Protein AF-A0A8T5H1N8-F1 (afdb_monomer)

Foldseek 3Di:
DCPVLDDPPQLSNFVSFKDKDKDWDWDDDPNDIFIFIFIFITGFAPDFDAADDDDRQRTTATAAAAPVLDGDHRPDHHPQHPVRGGNRPDDPVSVVSRDRHVRRVVRRVVPDDDD

Secondary structure (DSSP, 8-state):
--GGG--SSHHHHHHHTEEEEEEEEEEEETTEEEEEEEEEEEEE-SSPPPSS-STTTTTEEEPPB-SSSPBPPTT---SB--TT--GGGS-HHHHHHH-HHHHHHHHHHTTSPP-

Radius of gyration: 16.06 Å; Cα contacts (8 Å, |Δi|>4): 225; chains: 1; bounding box: 36×26×54 Å

Mean predicted aligned error: 3.82 Å

pLDDT: mean 93.64, std 5.49, range [58.72, 98.25]

Structure (mmCIF, N/CA/C/O backbone):
data_AF-A0A8T5H1N8-F1
#
_entry.id   AF-A0A8T5H1N8-F1
#
loop_
_atom_site.group_PDB
_atom_site.id
_atom_site.type_symbol
_atom_site.label_atom_id
_atom_site.label_alt_id
_atom_site.label_comp_id
_atom_site.label_asym_id
_atom_site.label_entity_id
_atom_site.label_seq_id
_atom_site.pdbx_PDB_ins_code
_atom_site.Cartn_x
_atom_site.Cartn_y
_atom_site.Cartn_z
_atom_site.occupancy
_atom_site.B_iso_or_equiv
_atom_site.auth_seq_id
_atom_site.auth_comp_id
_atom_site.auth_asym_id
_atom_site.auth_atom_id
_atom_site.pdbx_PDB_model_num
ATOM 1 N N . LEU A 1 1 ? -5.344 -5.468 -27.142 1.00 71.25 1 LEU A N 1
ATOM 2 C CA . LEU A 1 1 ? -6.136 -5.012 -25.972 1.00 71.25 1 LEU A CA 1
ATOM 3 C C . LEU A 1 1 ? -5.326 -4.109 -25.035 1.00 71.25 1 LEU A C 1
ATOM 5 O O . LEU A 1 1 ? -5.785 -3.006 -24.799 1.00 71.25 1 LEU A O 1
ATOM 9 N N . LEU A 1 2 ? -4.125 -4.485 -24.565 1.00 82.69 2 LEU A N 1
ATOM 10 C CA . LEU A 1 2 ? -3.358 -3.683 -23.580 1.00 82.69 2 LEU A CA 1
ATOM 11 C C . LEU A 1 2 ? -2.345 -2.672 -24.158 1.00 82.69 2 LEU A C 1
ATOM 13 O O . LEU A 1 2 ? -1.649 -2.014 -23.393 1.00 82.69 2 LEU A O 1
ATOM 17 N N . SER A 1 3 ? -2.260 -2.509 -25.480 1.00 84.31 3 SER A N 1
ATOM 18 C CA . SER A 1 3 ? -1.263 -1.639 -26.135 1.00 84.31 3 SER A CA 1
ATOM 19 C C . SER A 1 3 ? -1.369 -0.153 -25.768 1.00 84.31 3 SER A C 1
ATOM 21 O O . SER A 1 3 ? -0.407 0.585 -25.922 1.00 84.31 3 SER A O 1
ATOM 23 N N . HIS A 1 4 ? -2.521 0.303 -25.272 1.00 85.50 4 HIS A N 1
ATOM 24 C CA . HIS A 1 4 ? -2.709 1.680 -24.804 1.00 85.50 4 HIS A CA 1
ATOM 25 C C . HIS A 1 4 ? -2.212 1.905 -23.363 1.00 85.50 4 HIS A C 1
ATOM 27 O O . HIS A 1 4 ? -2.162 3.045 -22.912 1.00 85.50 4 HIS A O 1
ATOM 33 N N . LEU A 1 5 ? -1.839 0.836 -22.646 1.00 86.12 5 LEU A N 1
ATOM 34 C CA . LEU A 1 5 ? -1.310 0.873 -21.276 1.00 86.12 5 LEU A CA 1
ATOM 35 C C . LEU A 1 5 ? 0.206 0.634 -21.227 1.00 86.12 5 LEU A C 1
ATOM 37 O O . LEU A 1 5 ? 0.738 0.267 -20.181 1.00 86.12 5 LEU A O 1
ATOM 41 N N . THR A 1 6 ? 0.900 0.771 -22.356 1.00 87.38 6 THR A N 1
ATOM 42 C CA . THR A 1 6 ? 2.352 0.589 -22.463 1.00 87.38 6 THR A CA 1
ATOM 43 C C . THR A 1 6 ? 3.019 1.909 -22.825 1.00 87.38 6 THR A C 1
ATOM 45 O O . THR A 1 6 ? 2.488 2.671 -23.630 1.00 87.38 6 THR A O 1
ATOM 48 N N . SER A 1 7 ? 4.180 2.175 -22.238 1.00 90.50 7 SER A N 1
ATOM 49 C CA . SER A 1 7 ? 4.988 3.371 -22.473 1.00 90.50 7 SER A CA 1
ATOM 50 C C . SER A 1 7 ? 6.437 3.060 -22.105 1.00 90.50 7 SER A C 1
ATOM 52 O O . SER A 1 7 ? 6.659 2.331 -21.142 1.00 90.50 7 SER A O 1
ATOM 54 N N . GLU A 1 8 ? 7.401 3.606 -22.848 1.00 89.12 8 GLU A N 1
ATOM 55 C CA . GLU A 1 8 ? 8.827 3.550 -22.478 1.00 89.12 8 GLU A CA 1
ATOM 56 C C . GLU A 1 8 ? 9.175 4.575 -21.387 1.00 89.12 8 GLU A C 1
ATOM 58 O O . GLU A 1 8 ? 10.073 4.351 -20.582 1.00 89.12 8 GLU A O 1
ATOM 63 N N . ASP A 1 9 ? 8.423 5.678 -21.315 1.00 92.19 9 ASP A N 1
ATOM 64 C CA . ASP A 1 9 ? 8.469 6.611 -20.188 1.00 92.19 9 ASP A CA 1
ATOM 65 C C . ASP A 1 9 ? 7.850 5.937 -18.955 1.00 92.19 9 ASP A C 1
ATOM 67 O O . ASP A 1 9 ? 6.659 5.594 -18.962 1.00 92.19 9 ASP A O 1
ATOM 71 N N . SER A 1 10 ? 8.667 5.747 -17.915 1.00 88.50 10 SER A N 1
ATOM 72 C CA . SER A 1 10 ? 8.308 5.054 -16.675 1.00 88.50 10 SER A CA 1
ATOM 73 C C . SER A 1 10 ? 7.262 5.801 -15.847 1.00 88.50 10 SER A C 1
ATOM 75 O O . SER A 1 10 ? 6.404 5.164 -15.236 1.00 88.50 10 SER A O 1
ATOM 77 N N . VAL A 1 11 ? 7.269 7.136 -15.861 1.00 92.69 11 VAL A N 1
ATOM 78 C CA . VAL A 1 11 ? 6.296 7.969 -15.139 1.00 92.69 11 VAL A CA 1
ATOM 79 C C . VAL A 1 11 ? 4.938 7.889 -15.828 1.00 92.69 11 VAL A C 1
ATOM 81 O O . VAL A 1 11 ? 3.902 7.673 -15.188 1.00 92.69 11 VAL A O 1
ATOM 84 N N . ARG A 1 12 ? 4.932 7.976 -17.161 1.00 94.25 12 ARG A N 1
ATOM 85 C CA . ARG A 1 12 ? 3.720 7.773 -17.960 1.00 94.25 12 ARG A CA 1
ATOM 86 C C . ARG A 1 12 ? 3.190 6.347 -17.822 1.00 94.25 12 ARG A C 1
ATOM 88 O O . ARG A 1 12 ? 1.978 6.169 -17.711 1.00 94.25 12 ARG A O 1
ATOM 95 N N . LEU A 1 13 ? 4.065 5.340 -17.803 1.00 93.62 13 LEU A N 1
ATOM 96 C CA . LEU A 1 13 ? 3.687 3.943 -17.584 1.00 93.62 13 LEU A CA 1
ATOM 97 C C . LEU A 1 13 ? 3.001 3.765 -16.225 1.00 93.62 13 LEU A C 1
ATOM 99 O O . LEU A 1 13 ? 1.912 3.192 -16.166 1.00 93.62 13 LEU A O 1
ATOM 103 N N . ALA A 1 14 ? 3.611 4.293 -15.161 1.00 93.94 14 ALA A N 1
ATOM 104 C CA . ALA A 1 14 ? 3.066 4.251 -13.810 1.00 93.94 14 ALA A CA 1
ATOM 105 C C . ALA A 1 14 ? 1.692 4.936 -13.728 1.00 93.94 14 ALA A C 1
ATOM 107 O O . ALA A 1 14 ? 0.770 4.414 -13.110 1.00 93.94 14 ALA A O 1
ATOM 108 N N . THR A 1 15 ? 1.513 6.047 -14.446 1.00 95.00 15 THR A N 1
ATOM 109 C CA . THR A 1 15 ? 0.231 6.762 -14.519 1.00 95.00 15 THR A CA 1
ATOM 110 C C . THR A 1 15 ? -0.840 5.958 -15.270 1.00 95.00 15 THR A C 1
ATOM 112 O O . THR A 1 15 ? -1.951 5.777 -14.766 1.00 95.00 15 THR A O 1
ATOM 115 N N . LEU A 1 16 ? -0.518 5.429 -16.459 1.00 96.00 16 LEU A N 1
ATOM 116 C CA . LEU A 1 16 ? -1.438 4.629 -17.285 1.00 96.00 16 LEU A CA 1
ATOM 117 C C . LEU A 1 16 ? -1.881 3.339 -16.589 1.00 96.00 16 LEU A C 1
ATOM 119 O O . LEU A 1 16 ? -2.998 2.876 -16.796 1.00 96.00 16 LEU A O 1
ATOM 123 N N . ARG A 1 17 ? -0.996 2.750 -15.785 1.00 96.44 17 ARG A N 1
ATOM 124 C CA . ARG A 1 17 ? -1.228 1.498 -15.056 1.00 96.44 17 ARG A CA 1
ATOM 125 C C . ARG A 1 17 ? -1.455 1.737 -13.567 1.00 96.44 17 ARG A C 1
ATOM 127 O O . 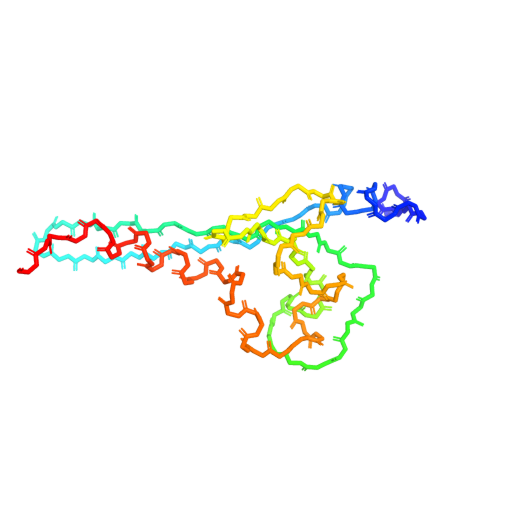ARG A 1 17 ? -1.230 0.821 -12.774 1.00 96.44 17 ARG A O 1
ATOM 134 N N . SER A 1 18 ? -1.865 2.952 -13.204 1.00 97.38 18 SER A N 1
ATOM 135 C CA . SER A 1 18 ? -2.117 3.332 -11.820 1.00 97.38 18 SER A CA 1
ATOM 136 C C . SER A 1 18 ? -3.155 2.412 -11.183 1.00 97.38 18 SER A C 1
ATOM 138 O O . SER A 1 18 ? -4.143 2.003 -11.796 1.00 97.38 18 SER A O 1
ATOM 140 N N . ALA A 1 19 ? -2.878 2.038 -9.943 1.00 97.44 19 ALA A N 1
ATOM 141 C CA . ALA A 1 19 ? -3.692 1.142 -9.146 1.00 97.44 19 ALA A CA 1
ATOM 142 C C . ALA A 1 19 ? -3.458 1.439 -7.666 1.00 97.44 19 ALA A C 1
ATOM 144 O O . ALA A 1 19 ? -2.528 2.148 -7.286 1.00 97.44 19 ALA A O 1
ATOM 145 N N . GLU A 1 20 ? -4.275 0.863 -6.800 1.00 97.62 20 GLU A N 1
ATOM 146 C CA . GLU A 1 20 ? -4.044 0.952 -5.367 1.00 97.62 20 GLU A CA 1
ATOM 147 C C . GLU A 1 20 ? -4.523 -0.310 -4.665 1.00 97.62 20 GLU A C 1
ATOM 149 O O . GLU A 1 20 ? -5.523 -0.924 -5.046 1.00 97.62 20 GLU A O 1
ATOM 154 N N . PHE A 1 21 ? -3.823 -0.670 -3.596 1.00 97.56 21 PHE A N 1
ATOM 155 C CA . PHE A 1 21 ? -4.391 -1.557 -2.598 1.00 97.56 21 PHE A CA 1
ATOM 156 C C . PHE A 1 21 ? -5.169 -0.746 -1.569 1.00 97.56 21 PHE A C 1
ATOM 158 O O . PHE A 1 21 ? -4.663 0.245 -1.042 1.00 97.56 21 PHE A O 1
ATOM 165 N N . ARG A 1 22 ? -6.362 -1.224 -1.212 1.00 97.88 22 ARG A N 1
ATOM 166 C CA . ARG A 1 22 ? -7.163 -0.685 -0.111 1.00 97.88 22 ARG A CA 1
ATOM 167 C C . ARG A 1 22 ? -7.447 -1.763 0.927 1.00 97.88 22 ARG A C 1
ATOM 169 O O . ARG A 1 22 ? -7.693 -2.915 0.578 1.00 97.88 22 ARG A O 1
ATOM 176 N N . ALA A 1 23 ? -7.425 -1.382 2.197 1.00 97.69 23 ALA A N 1
ATOM 177 C CA . ALA A 1 23 ? -7.913 -2.188 3.307 1.00 97.69 23 ALA A CA 1
ATOM 178 C C . ALA A 1 23 ? -8.874 -1.373 4.162 1.00 97.69 23 ALA A C 1
ATOM 180 O O . ALA A 1 23 ? -8.696 -0.170 4.348 1.0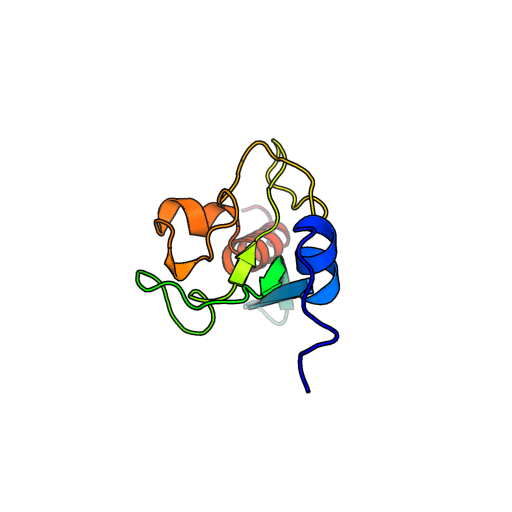0 97.69 23 ALA A O 1
ATOM 181 N N . VAL A 1 24 ? -9.854 -2.078 4.716 1.00 98.25 24 VAL A N 1
ATOM 182 C CA . VAL A 1 24 ? -10.771 -1.563 5.725 1.00 98.25 24 VAL A CA 1
ATOM 183 C C . VAL A 1 24 ? -10.659 -2.474 6.941 1.00 98.25 24 VAL A C 1
ATOM 185 O O . VAL A 1 24 ? -10.776 -3.694 6.813 1.00 98.25 24 VAL A O 1
ATOM 188 N N . ALA A 1 25 ? -10.395 -1.892 8.104 1.00 98.06 25 ALA A N 1
ATOM 189 C CA . ALA A 1 25 ? -10.456 -2.559 9.395 1.00 98.06 25 ALA A CA 1
ATOM 190 C C . ALA A 1 25 ? -11.748 -2.132 10.094 1.00 98.06 25 ALA A C 1
ATOM 192 O O . ALA A 1 25 ? -12.101 -0.955 10.066 1.00 98.06 25 ALA A O 1
ATOM 193 N N . VAL A 1 26 ? -12.456 -3.075 10.711 1.00 97.81 26 VAL A N 1
ATOM 194 C CA . VAL A 1 26 ? -13.705 -2.795 11.426 1.00 97.81 26 VAL A CA 1
ATOM 195 C C . VAL A 1 26 ? -13.630 -3.424 12.807 1.00 97.81 26 VAL A C 1
ATOM 197 O O . VAL A 1 26 ? -13.342 -4.614 12.926 1.00 97.81 26 VAL A O 1
ATOM 200 N N . LEU A 1 27 ? -13.907 -2.627 13.835 1.00 97.50 27 LEU A N 1
ATOM 201 C CA . LEU A 1 27 ? -14.060 -3.074 15.215 1.00 97.50 27 LEU A CA 1
ATOM 202 C C . LEU A 1 27 ? -15.454 -2.686 15.691 1.00 97.50 27 LEU A C 1
ATOM 204 O O . LEU A 1 27 ? -15.885 -1.552 15.504 1.00 97.50 27 LEU A O 1
ATOM 208 N N . TRP A 1 28 ? -16.143 -3.625 16.322 1.00 96.94 28 TRP A N 1
ATOM 209 C CA . TRP A 1 28 ? -17.360 -3.344 17.065 1.00 96.94 28 TRP A CA 1
ATOM 210 C C . TRP A 1 28 ? -17.068 -3.512 18.554 1.00 96.94 28 TRP A C 1
ATOM 212 O O . TRP A 1 28 ? -16.509 -4.535 18.947 1.00 96.94 28 TRP A O 1
ATOM 222 N N . ASP A 1 29 ? -17.430 -2.510 19.347 1.00 94.25 29 ASP A N 1
ATOM 223 C CA . ASP A 1 29 ? -17.264 -2.494 20.797 1.00 94.25 29 ASP A CA 1
ATOM 224 C C . ASP A 1 29 ? -18.432 -1.733 21.438 1.00 94.25 29 ASP A C 1
ATOM 226 O O . ASP A 1 29 ? -18.735 -0.610 21.039 1.00 94.25 29 ASP A O 1
ATOM 230 N N . ASP A 1 30 ? -19.128 -2.388 22.368 1.00 94.38 30 ASP A N 1
ATOM 231 C CA . ASP A 1 30 ? -20.299 -1.882 23.106 1.00 94.38 30 ASP A CA 1
ATOM 232 C C . ASP A 1 30 ? -21.305 -1.061 22.267 1.00 94.38 30 ASP A C 1
ATOM 234 O O . ASP A 1 30 ? -21.645 0.085 22.556 1.00 94.38 30 ASP A O 1
ATOM 238 N N . GLY A 1 31 ? -21.762 -1.629 21.147 1.00 94.50 31 GLY A N 1
ATOM 239 C CA . GLY A 1 31 ? -22.744 -0.971 20.276 1.00 94.50 31 GLY A CA 1
ATOM 240 C C . GLY A 1 31 ? -22.176 0.128 19.370 1.00 94.50 31 GLY A C 1
ATOM 241 O O . GLY A 1 31 ? -22.914 0.662 18.541 1.00 94.50 31 GLY A O 1
ATOM 242 N N . LYS A 1 32 ? -20.878 0.433 19.458 1.00 95.12 32 LYS A N 1
ATOM 243 C CA . LYS A 1 32 ? -20.175 1.371 18.580 1.00 95.12 32 LYS A CA 1
ATOM 244 C C . LYS A 1 32 ? -19.323 0.625 17.554 1.00 95.12 32 LYS A C 1
ATOM 246 O O . LYS A 1 32 ? -18.634 -0.339 17.872 1.00 95.12 32 LYS A O 1
ATOM 251 N N . THR A 1 33 ? -19.337 1.100 16.309 1.00 97.06 33 THR A N 1
ATOM 252 C CA . THR A 1 33 ? -18.469 0.595 15.237 1.00 97.06 33 THR A CA 1
ATOM 253 C C . THR A 1 33 ? -17.389 1.615 14.906 1.00 97.06 33 THR A C 1
ATOM 255 O O . THR A 1 33 ? -17.687 2.771 14.615 1.00 97.06 33 THR A O 1
ATOM 258 N N . PHE A 1 34 ? -16.141 1.164 14.912 1.00 97.44 34 PHE A N 1
ATOM 259 C CA . PHE A 1 34 ? -14.964 1.903 14.478 1.00 97.44 34 PHE A CA 1
ATOM 260 C C . PHE A 1 34 ? -14.516 1.348 13.132 1.00 97.44 34 PHE A C 1
ATOM 262 O O . PHE A 1 34 ? -14.428 0.129 12.957 1.00 97.44 34 PHE A O 1
ATOM 269 N N . VAL A 1 35 ? -14.249 2.234 12.176 1.00 98.00 35 VAL A N 1
ATOM 270 C CA . VAL A 1 35 ? -13.870 1.855 10.813 1.00 98.00 35 VAL A CA 1
ATOM 271 C C . VAL A 1 35 ? -12.583 2.573 10.464 1.00 98.00 35 VAL A C 1
ATOM 273 O O . VAL A 1 35 ? -12.570 3.795 10.348 1.00 98.00 35 VAL A O 1
ATOM 276 N N . GLY A 1 36 ? -11.509 1.811 10.294 1.00 98.25 36 GLY A N 1
ATOM 277 C CA . GLY A 1 36 ? -10.233 2.324 9.825 1.00 98.25 36 GLY A CA 1
ATOM 278 C C . GLY A 1 36 ? -10.026 2.028 8.349 1.00 98.25 36 GLY A C 1
ATOM 279 O O . GLY A 1 36 ? -10.315 0.924 7.885 1.00 98.25 36 GLY A O 1
ATOM 280 N N . ASN A 1 37 ? -9.505 2.995 7.606 1.00 98.12 37 ASN A N 1
ATOM 281 C CA . ASN A 1 37 ? -9.241 2.878 6.179 1.00 98.12 37 ASN A CA 1
ATOM 282 C C . ASN A 1 37 ? -7.750 3.025 5.901 1.00 98.12 37 ASN A C 1
ATOM 284 O O . ASN A 1 37 ? -7.049 3.823 6.515 1.00 98.12 37 ASN A O 1
ATOM 288 N N . GLY A 1 38 ? -7.249 2.260 4.941 1.00 97.62 38 GLY A N 1
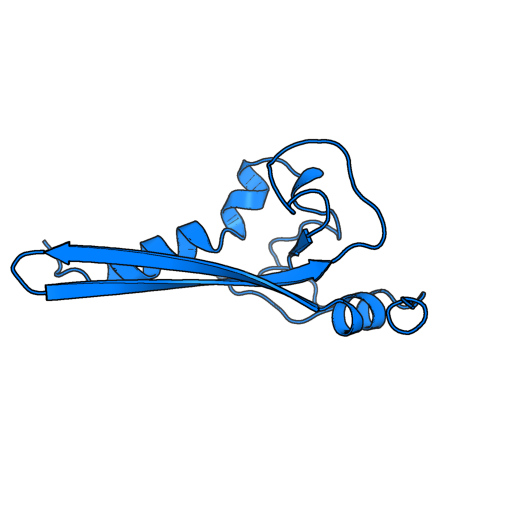ATOM 289 C CA . GLY A 1 38 ? -5.870 2.381 4.503 1.00 97.62 38 GLY A CA 1
ATOM 290 C C . GLY A 1 38 ? -5.748 2.163 3.011 1.00 97.62 38 GLY A C 1
ATOM 291 O O . GLY A 1 38 ? -6.301 1.208 2.468 1.00 97.62 38 GLY A O 1
ATOM 292 N N . SER A 1 39 ? -4.995 3.039 2.359 1.00 97.44 39 SER A N 1
ATOM 293 C CA . SER A 1 39 ? -4.661 2.959 0.942 1.00 97.44 39 SER A CA 1
ATOM 294 C C . SER A 1 39 ? -3.151 2.834 0.755 1.00 97.44 39 SER A C 1
ATOM 296 O O . SER A 1 39 ? -2.351 3.249 1.593 1.00 97.44 39 SER A O 1
ATOM 298 N N . CYS A 1 40 ? -2.760 2.206 -0.343 1.00 97.69 40 CYS A N 1
ATOM 299 C CA . CYS A 1 40 ? -1.392 2.147 -0.826 1.00 97.69 40 CYS A CA 1
ATOM 300 C C . CYS A 1 40 ? -1.461 2.343 -2.342 1.00 97.69 40 CYS A C 1
ATOM 302 O O . CYS A 1 40 ? -1.770 1.379 -3.052 1.00 97.69 40 CYS A O 1
ATOM 304 N N . PRO A 1 41 ? -1.279 3.581 -2.829 1.00 98.00 41 PRO A N 1
ATOM 305 C CA . PRO A 1 41 ? -1.263 3.871 -4.252 1.00 98.00 41 PRO A CA 1
ATOM 306 C C . PRO A 1 41 ? 0.037 3.377 -4.892 1.00 98.00 41 PRO A C 1
ATOM 308 O O . PRO A 1 41 ? 1.084 3.261 -4.250 1.00 98.00 41 PRO A O 1
ATOM 311 N N . GLY A 1 42 ? -0.054 3.054 -6.173 1.00 97.75 42 GLY A N 1
ATOM 312 C CA . GLY A 1 42 ? 1.037 2.512 -6.957 1.00 97.75 42 GLY A CA 1
ATOM 313 C C . GLY A 1 42 ? 0.596 2.246 -8.386 1.00 97.75 42 GLY A C 1
ATOM 314 O O . GLY A 1 42 ? -0.308 2.896 -8.916 1.00 97.75 42 GLY A O 1
ATOM 315 N N . TYR A 1 43 ? 1.220 1.261 -9.014 1.00 97.75 43 TYR A N 1
ATOM 316 C CA . TYR A 1 43 ? 0.895 0.854 -10.372 1.00 97.75 43 TYR A CA 1
ATOM 317 C C . TYR A 1 43 ? 1.176 -0.629 -10.599 1.00 97.75 43 TYR A C 1
ATOM 319 O O . TYR A 1 43 ? 1.900 -1.283 -9.846 1.00 97.75 43 TYR A O 1
ATOM 327 N N . ILE A 1 44 ? 0.577 -1.178 -11.651 1.00 97.12 44 ILE A N 1
ATOM 328 C CA . ILE A 1 44 ? 0.786 -2.569 -12.054 1.00 97.12 44 ILE A CA 1
ATOM 329 C C . ILE A 1 44 ? 1.999 -2.639 -12.983 1.00 97.12 44 ILE A C 1
ATOM 331 O O . ILE A 1 44 ? 2.029 -1.970 -14.016 1.00 97.12 44 ILE A O 1
ATOM 335 N N . SER A 1 45 ? 2.980 -3.480 -12.671 1.00 95.31 45 SER A N 1
ATOM 336 C CA . SER A 1 45 ? 4.142 -3.731 -13.523 1.00 95.31 45 SER A CA 1
ATOM 337 C C . SER A 1 45 ? 3.742 -4.374 -14.861 1.00 95.31 45 SER A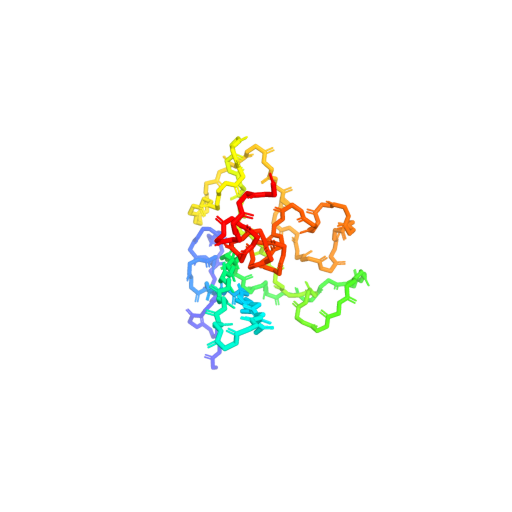 C 1
ATOM 339 O O . SER A 1 45 ? 2.615 -4.845 -15.060 1.00 95.31 45 SER A O 1
ATOM 341 N N . GLN A 1 46 ? 4.665 -4.373 -15.824 1.00 93.50 46 GLN A N 1
ATOM 342 C CA . GLN A 1 46 ? 4.480 -5.066 -17.107 1.00 93.50 46 GLN A CA 1
ATOM 343 C C . GLN A 1 46 ? 4.883 -6.545 -17.050 1.00 93.50 46 GLN A C 1
ATOM 345 O O . GLN A 1 46 ? 4.496 -7.317 -17.925 1.00 93.50 46 GLN A O 1
ATOM 350 N N . SER A 1 47 ? 5.630 -6.942 -16.021 1.00 92.06 47 SER A N 1
ATOM 351 C CA . SER A 1 47 ? 6.130 -8.298 -15.821 1.00 92.06 47 SER A CA 1
ATOM 352 C C . SER A 1 47 ? 5.990 -8.720 -14.364 1.00 92.06 47 SER A C 1
ATOM 354 O O . SER A 1 47 ? 6.164 -7.914 -13.449 1.00 92.06 47 SER A O 1
ATOM 356 N N . VAL A 1 48 ? 5.704 -10.002 -14.163 1.00 94.62 48 VAL A N 1
ATOM 357 C CA . VAL A 1 48 ? 5.676 -10.640 -12.845 1.00 94.62 48 VAL A CA 1
ATOM 358 C C . VAL A 1 48 ? 7.110 -10.791 -12.337 1.00 94.62 48 VAL A C 1
ATOM 360 O O . VAL A 1 48 ? 7.984 -11.195 -13.103 1.00 94.62 48 VAL A O 1
ATOM 363 N N . VAL A 1 49 ? 7.346 -10.498 -11.060 1.00 95.06 49 VAL A N 1
ATOM 364 C CA . VAL A 1 49 ? 8.578 -10.904 -10.366 1.00 95.06 49 VAL A CA 1
ATOM 365 C C . VAL A 1 49 ? 8.317 -12.147 -9.525 1.00 95.06 49 VAL A C 1
ATOM 367 O O . VAL A 1 49 ? 7.296 -12.237 -8.847 1.00 95.06 49 VAL A O 1
ATOM 370 N N . GLU A 1 50 ? 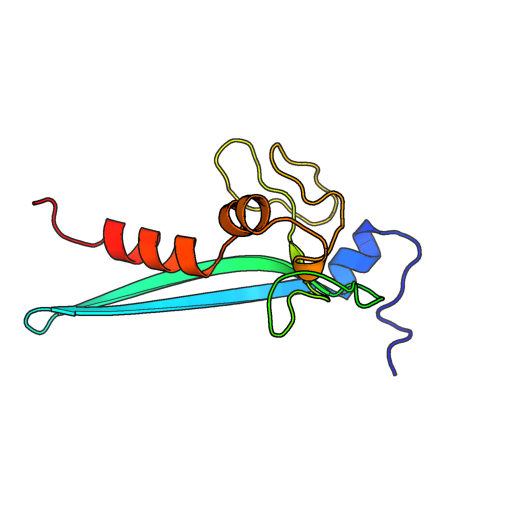9.228 -13.113 -9.557 1.00 87.88 50 GLU A N 1
ATOM 371 C CA . GLU A 1 50 ? 9.191 -14.227 -8.609 1.00 87.88 50 GLU A CA 1
ATOM 372 C C . GLU A 1 50 ? 9.728 -13.775 -7.248 1.00 87.88 50 GLU A C 1
ATOM 374 O O . GLU A 1 50 ? 10.612 -12.919 -7.177 1.00 87.88 50 GLU A O 1
ATOM 379 N N . GLY A 1 51 ? 9.199 -14.341 -6.162 1.00 84.81 51 GLY A N 1
ATOM 380 C CA . GLY A 1 51 ? 9.694 -14.040 -4.824 1.00 84.81 51 GLY A CA 1
ATOM 381 C C . GLY A 1 51 ? 8.643 -14.171 -3.728 1.00 84.81 51 GLY A C 1
ATOM 382 O O . GLY A 1 51 ? 7.933 -15.169 -3.629 1.00 84.81 51 GLY A O 1
ATOM 383 N N . ASN A 1 52 ? 8.603 -13.161 -2.867 1.00 86.19 52 ASN A N 1
ATOM 384 C CA . ASN A 1 52 ? 7.845 -13.115 -1.627 1.00 86.19 52 ASN A CA 1
ATOM 385 C C . ASN A 1 52 ? 6.369 -12.729 -1.839 1.00 86.19 52 ASN A C 1
ATOM 387 O O . ASN A 1 52 ? 5.937 -12.314 -2.912 1.00 86.19 52 ASN A O 1
ATOM 391 N N . GLY A 1 53 ? 5.592 -12.778 -0.756 1.00 86.06 53 GLY A N 1
ATOM 392 C CA . GLY A 1 53 ? 4.235 -12.232 -0.730 1.00 86.06 53 GLY A CA 1
ATOM 393 C C . GLY A 1 53 ? 3.158 -13.191 -1.241 1.00 86.06 53 GLY A C 1
ATOM 394 O O . GLY A 1 53 ? 3.336 -14.406 -1.244 1.00 86.06 53 GLY A O 1
ATOM 395 N N . PHE A 1 54 ? 1.992 -12.643 -1.581 1.00 92.00 54 PHE A N 1
ATOM 396 C CA . PHE A 1 54 ? 0.824 -13.387 -2.058 1.00 92.00 54 PHE A CA 1
ATOM 397 C C . PHE A 1 54 ? -0.077 -12.519 -2.949 1.00 92.00 54 PHE A C 1
ATOM 399 O O . PHE A 1 54 ? 0.026 -11.291 -2.973 1.00 92.00 54 PHE A O 1
ATOM 406 N N . GLY A 1 55 ? -1.011 -13.152 -3.665 1.00 94.06 55 GLY A N 1
ATOM 407 C CA . GLY A 1 55 ? -1.980 -12.440 -4.501 1.00 94.06 55 GLY A CA 1
ATOM 408 C C . GLY A 1 55 ? -1.296 -11.616 -5.597 1.00 94.06 55 GLY A C 1
ATOM 409 O O . GLY A 1 55 ? -0.517 -12.158 -6.373 1.00 94.06 55 GLY A O 1
ATOM 410 N N . TYR A 1 56 ? -1.582 -10.312 -5.655 1.00 95.69 56 TYR A N 1
ATOM 411 C CA . TYR A 1 56 ? -1.044 -9.402 -6.679 1.00 95.69 56 TYR A CA 1
ATOM 412 C C . TYR A 1 56 ? 0.314 -8.777 -6.324 1.00 95.69 56 TYR A C 1
ATOM 414 O O . TYR A 1 56 ? 0.816 -7.953 -7.088 1.00 95.69 56 TYR A O 1
ATOM 422 N N . ASP A 1 57 ? 0.929 -9.158 -5.199 1.00 95.44 57 ASP A N 1
ATOM 423 C CA . ASP A 1 57 ? 2.255 -8.657 -4.813 1.00 95.44 57 ASP A CA 1
ATOM 424 C C . ASP A 1 57 ? 3.314 -8.786 -5.929 1.00 95.44 57 ASP A C 1
ATOM 426 O O . ASP A 1 57 ? 4.052 -7.821 -6.137 1.00 95.44 57 ASP A O 1
ATOM 430 N N . PRO A 1 58 ? 3.381 -9.891 -6.703 1.00 96.38 58 PRO A N 1
ATOM 431 C CA . PRO A 1 58 ? 4.331 -10.037 -7.813 1.00 96.38 58 PRO A CA 1
ATOM 432 C C . PRO A 1 58 ? 4.197 -9.010 -8.948 1.00 96.38 58 PRO A C 1
ATOM 434 O O . PRO A 1 58 ? 5.046 -8.967 -9.836 1.00 96.38 58 PRO A O 1
ATOM 437 N N . LEU A 1 59 ? 3.123 -8.217 -8.959 1.00 96.38 59 LEU A N 1
ATOM 438 C CA . LEU A 1 59 ? 2.812 -7.243 -10.006 1.00 96.38 59 LEU A CA 1
ATOM 439 C C . LEU A 1 59 ? 2.687 -5.807 -9.490 1.00 96.38 59 LEU A C 1
ATOM 441 O O . LEU A 1 59 ? 2.803 -4.870 -10.271 1.00 96.38 59 LEU A O 1
ATOM 445 N N . PHE A 1 60 ? 2.401 -5.603 -8.209 1.00 97.50 60 PHE A N 1
ATOM 446 C CA . PHE A 1 60 ? 2.108 -4.273 -7.685 1.00 97.50 60 PHE A CA 1
ATOM 447 C C . PHE A 1 60 ? 3.378 -3.545 -7.242 1.00 97.50 60 PHE A C 1
ATOM 449 O O . PHE A 1 60 ? 4.057 -4.000 -6.321 1.00 97.50 60 PHE A O 1
ATOM 456 N N . VAL A 1 61 ? 3.655 -2.392 -7.848 1.00 96.94 61 VAL A N 1
ATOM 457 C CA . VAL A 1 61 ? 4.741 -1.486 -7.459 1.00 96.94 61 VAL A CA 1
ATOM 458 C C . VAL A 1 61 ? 4.140 -0.303 -6.691 1.00 96.94 61 VAL A C 1
ATOM 460 O O . VAL A 1 61 ? 3.351 0.439 -7.280 1.00 96.94 61 VAL A O 1
ATOM 463 N N . PRO A 1 62 ? 4.463 -0.099 -5.401 1.00 97.50 62 PRO A N 1
ATOM 464 C CA . PRO A 1 62 ? 3.981 1.066 -4.661 1.00 97.50 62 PRO A CA 1
ATOM 465 C C . PRO A 1 62 ? 4.657 2.348 -5.158 1.00 97.50 62 PRO A C 1
ATOM 467 O O . PRO A 1 62 ? 5.811 2.315 -5.590 1.00 97.50 62 PRO A O 1
ATOM 470 N N . TYR A 1 63 ? 3.973 3.484 -5.031 1.00 98.06 63 TYR A N 1
ATOM 471 C CA . TYR A 1 63 ? 4.666 4.770 -5.086 1.00 98.06 63 TYR A CA 1
ATOM 472 C C . TYR A 1 63 ? 5.545 4.956 -3.851 1.00 98.06 63 TYR A C 1
ATOM 474 O O . TYR A 1 63 ? 5.273 4.395 -2.784 1.00 98.06 63 TYR A O 1
ATOM 482 N N . ASP A 1 64 ? 6.610 5.734 -4.018 1.00 97.62 64 ASP A N 1
ATOM 483 C CA . ASP A 1 64 ? 7.543 6.045 -2.945 1.00 97.62 64 ASP A CA 1
ATOM 484 C C . ASP A 1 64 ? 6.847 6.789 -1.797 1.00 97.62 64 ASP A C 1
ATOM 486 O O . ASP A 1 64 ? 5.791 7.401 -1.974 1.00 97.62 64 ASP A O 1
ATOM 490 N N . LEU A 1 65 ? 7.439 6.722 -0.603 1.00 97.62 65 LEU A N 1
ATOM 491 C CA . LEU A 1 65 ? 6.969 7.471 0.562 1.00 97.62 65 LEU A CA 1
ATOM 492 C C . LEU A 1 65 ? 7.907 8.627 0.879 1.00 97.62 65 LEU A C 1
ATOM 494 O O . LEU A 1 65 ? 9.131 8.478 0.803 1.00 97.62 65 LEU A O 1
ATOM 498 N N . ASP A 1 66 ? 7.339 9.740 1.320 1.00 97.12 66 ASP A N 1
ATOM 499 C CA . ASP A 1 66 ? 8.094 10.851 1.883 1.00 97.12 66 ASP A CA 1
ATOM 500 C C . ASP A 1 66 ? 8.745 10.498 3.242 1.00 97.12 66 ASP A C 1
ATOM 502 O O . ASP A 1 66 ? 8.773 9.344 3.685 1.00 97.12 66 ASP A O 1
ATOM 506 N N . SER A 1 67 ? 9.329 11.496 3.907 1.00 96.00 67 SER A N 1
ATOM 507 C CA . SER A 1 67 ? 10.015 11.308 5.190 1.00 96.00 67 SER A CA 1
ATOM 508 C C . SER A 1 67 ? 9.083 11.011 6.368 1.00 96.00 67 SER A C 1
ATOM 510 O O . SER A 1 67 ? 9.560 10.497 7.381 1.00 96.00 67 SER A O 1
ATOM 512 N N . VAL A 1 68 ? 7.786 11.311 6.256 1.00 93.88 68 VAL A N 1
ATOM 513 C CA . VAL A 1 68 ? 6.782 11.052 7.300 1.00 93.88 68 VAL A CA 1
ATOM 514 C C . VAL A 1 68 ? 5.955 9.795 7.019 1.00 93.88 68 VAL A C 1
ATOM 516 O O . VAL A 1 68 ? 5.246 9.313 7.901 1.00 93.88 68 VAL A O 1
ATOM 519 N N . GLY A 1 69 ? 6.133 9.194 5.842 1.00 93.25 69 GLY A N 1
ATOM 520 C CA . GLY A 1 69 ? 5.521 7.933 5.449 1.00 93.25 69 GLY A CA 1
ATOM 521 C C . GLY A 1 69 ? 4.286 8.097 4.567 1.00 93.25 69 GLY A C 1
ATOM 522 O O . GLY A 1 69 ? 3.580 7.110 4.352 1.00 93.25 69 GLY A O 1
ATOM 523 N N . ASP A 1 70 ? 4.017 9.284 4.032 1.00 94.75 70 ASP A N 1
ATOM 524 C CA . ASP A 1 70 ? 2.915 9.513 3.102 1.00 94.75 70 ASP A CA 1
ATOM 525 C C . ASP A 1 70 ? 3.316 9.169 1.670 1.00 94.75 70 ASP A C 1
ATOM 527 O O . ASP A 1 70 ? 4.473 9.300 1.277 1.00 94.75 70 ASP A O 1
ATOM 531 N N .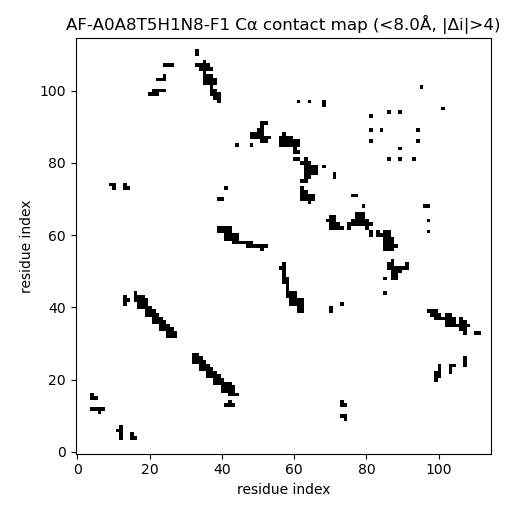 SER A 1 71 ? 2.364 8.638 0.900 1.00 96.31 71 SER A N 1
ATOM 532 C CA . SER A 1 71 ? 2.625 8.211 -0.475 1.00 96.31 71 SER A CA 1
ATOM 533 C C . SER A 1 71 ? 2.738 9.408 -1.409 1.00 96.31 71 SER A C 1
ATOM 535 O O . SER A 1 71 ? 1.870 10.278 -1.414 1.00 96.31 71 SER A O 1
ATOM 537 N N . LEU A 1 72 ? 3.786 9.402 -2.222 1.00 96.62 72 LEU A N 1
ATOM 538 C CA . LEU A 1 72 ? 4.067 10.412 -3.232 1.00 96.62 72 LEU A CA 1
ATOM 539 C C . LEU A 1 72 ? 3.350 10.112 -4.555 1.00 96.62 72 LEU A C 1
ATOM 541 O O . LEU A 1 72 ? 2.727 9.057 -4.732 1.00 96.62 72 LEU A O 1
ATOM 545 N N . ALA A 1 73 ? 3.429 11.052 -5.497 1.00 94.56 73 ALA A N 1
ATOM 546 C CA . ALA A 1 73 ? 2.893 10.871 -6.837 1.00 94.56 73 ALA A CA 1
ATOM 547 C C . ALA A 1 73 ? 3.807 9.996 -7.717 1.00 94.56 73 ALA A C 1
ATOM 549 O O . ALA A 1 73 ? 4.976 9.742 -7.419 1.00 94.56 73 ALA A O 1
ATOM 550 N N . ALA A 1 74 ? 3.271 9.539 -8.852 1.00 93.50 74 ALA A N 1
ATOM 551 C CA . ALA A 1 74 ? 4.048 8.793 -9.834 1.00 93.50 74 ALA A CA 1
ATOM 552 C C . ALA A 1 74 ? 5.265 9.607 -10.311 1.00 93.50 74 ALA A C 1
ATOM 554 O O . ALA A 1 74 ? 5.123 10.736 -10.774 1.00 93.50 74 ALA A O 1
ATOM 555 N N . GLY A 1 75 ? 6.452 9.000 -10.242 1.00 89.69 75 GLY A N 1
ATOM 556 C CA . GLY A 1 75 ? 7.707 9.612 -10.690 1.00 89.69 75 GLY A CA 1
ATOM 557 C C . GLY A 1 75 ? 8.420 10.474 -9.648 1.00 89.69 75 GLY A C 1
ATOM 558 O O . GLY A 1 75 ? 9.535 10.922 -9.911 1.00 89.69 75 GLY A O 1
ATOM 559 N N . GLU A 1 76 ? 7.826 10.683 -8.474 1.00 94.94 76 GLU A N 1
ATOM 560 C CA . GLU A 1 76 ? 8.500 11.338 -7.356 1.00 94.94 76 GLU A CA 1
ATOM 561 C C . GLU A 1 76 ? 9.342 10.329 -6.569 1.00 94.94 76 GLU A C 1
ATOM 563 O O . GLU A 1 76 ? 8.908 9.207 -6.304 1.00 94.94 76 GLU A O 1
ATOM 568 N N . TYR A 1 77 ? 10.554 10.740 -6.192 1.00 93.69 77 TYR A N 1
ATOM 569 C CA . TYR A 1 77 ? 11.457 9.931 -5.379 1.00 93.69 77 TYR A CA 1
ATOM 570 C C . TYR A 1 77 ? 11.322 10.309 -3.912 1.00 93.69 77 TYR A C 1
ATOM 572 O O . TYR A 1 77 ? 11.493 11.471 -3.538 1.00 93.69 77 TYR A O 1
ATOM 580 N N . GLY A 1 78 ? 11.041 9.309 -3.085 1.00 95.75 78 GLY A N 1
ATOM 581 C CA . GLY A 1 78 ? 10.819 9.489 -1.657 1.00 95.75 78 GLY A CA 1
ATOM 582 C C . GLY A 1 78 ? 11.971 9.004 -0.787 1.00 95.75 78 GLY A C 1
ATOM 583 O O . GLY A 1 78 ? 12.926 8.377 -1.247 1.00 95.75 78 GLY A O 1
ATOM 584 N N . ALA A 1 79 ? 11.858 9.261 0.515 1.00 96.56 79 ALA A N 1
ATOM 585 C CA . ALA A 1 79 ? 12.795 8.753 1.514 1.00 96.56 79 ALA A CA 1
ATOM 586 C C . ALA A 1 79 ? 12.715 7.222 1.658 1.00 96.56 79 ALA A C 1
ATOM 588 O O . ALA A 1 79 ? 13.702 6.578 2.017 1.00 96.56 79 ALA A O 1
ATOM 589 N N . THR A 1 80 ? 11.549 6.628 1.379 1.00 96.75 80 THR A N 1
ATOM 590 C CA . THR A 1 80 ? 11.375 5.172 1.309 1.00 96.75 80 THR A CA 1
ATOM 591 C C . THR A 1 80 ? 10.930 4.777 -0.093 1.00 96.75 80 THR A C 1
ATOM 593 O O . THR A 1 80 ? 9.863 5.186 -0.538 1.00 96.75 80 THR A O 1
ATOM 596 N N . SER A 1 81 ? 11.710 3.921 -0.751 1.00 96.06 81 SER A N 1
ATOM 597 C CA . SER A 1 81 ? 11.456 3.472 -2.121 1.00 96.06 81 SER A CA 1
ATOM 598 C C . SER A 1 81 ? 11.562 1.953 -2.246 1.00 96.06 81 SER A C 1
ATOM 600 O O . SER A 1 81 ? 12.280 1.299 -1.487 1.00 96.06 81 SER A O 1
ATOM 602 N N . THR A 1 82 ? 10.851 1.392 -3.223 1.00 95.38 82 THR A N 1
ATOM 603 C CA . THR A 1 82 ? 11.089 0.023 -3.723 1.00 95.38 82 THR A CA 1
ATOM 604 C C . THR A 1 82 ? 11.990 0.005 -4.959 1.00 95.38 82 THR A C 1
ATOM 606 O O . THR A 1 82 ? 12.260 -1.060 -5.514 1.00 95.38 82 THR A O 1
ATOM 609 N N . HIS A 1 83 ? 12.436 1.180 -5.416 1.00 93.94 83 HIS A N 1
ATOM 610 C CA . HIS A 1 83 ? 13.180 1.378 -6.658 1.00 93.94 83 HIS A CA 1
ATOM 611 C C . HIS A 1 83 ? 12.486 0.742 -7.871 1.00 93.94 83 HIS A C 1
ATOM 613 O O . HIS A 1 83 ? 13.124 0.132 -8.725 1.00 93.94 83 HIS A O 1
ATOM 619 N N . GLY A 1 84 ? 11.154 0.849 -7.919 1.00 93.69 84 GLY A N 1
ATOM 620 C CA . GLY A 1 84 ? 10.333 0.288 -8.992 1.00 93.69 84 GLY A CA 1
ATOM 621 C C . GLY A 1 84 ? 10.092 -1.224 -8.901 1.00 93.69 84 GLY A C 1
ATOM 622 O O . GLY A 1 84 ? 9.463 -1.789 -9.794 1.00 93.69 84 GLY A O 1
ATOM 623 N N . SER A 1 85 ? 10.565 -1.892 -7.845 1.00 95.31 85 SER A N 1
ATOM 624 C CA . SER A 1 85 ? 10.351 -3.330 -7.659 1.00 95.31 85 SER A CA 1
ATOM 625 C C . SER A 1 85 ? 8.927 -3.615 -7.170 1.00 95.31 85 SER A C 1
ATOM 627 O O . SER A 1 85 ? 8.478 -2.983 -6.208 1.00 95.31 85 SER A O 1
ATOM 629 N N . PRO A 1 86 ? 8.210 -4.594 -7.755 1.00 96.56 86 PRO A N 1
ATOM 630 C CA . PRO A 1 86 ? 6.931 -5.021 -7.208 1.00 96.56 86 PRO A CA 1
ATOM 631 C C . PRO A 1 86 ? 7.084 -5.583 -5.794 1.00 96.56 86 PRO A C 1
ATOM 633 O O . PRO A 1 86 ? 8.155 -6.065 -5.419 1.00 96.56 86 PRO A O 1
ATOM 636 N N . PHE A 1 87 ? 6.000 -5.600 -5.018 1.00 96.00 87 PHE A N 1
ATOM 637 C CA . PHE A 1 87 ? 6.016 -6.138 -3.656 1.00 96.00 87 PHE A CA 1
ATOM 638 C C . PHE A 1 87 ? 6.531 -7.576 -3.557 1.00 96.00 87 PHE A C 1
ATOM 640 O O . PHE A 1 87 ? 7.108 -7.929 -2.531 1.00 96.00 87 PHE A O 1
ATOM 647 N N . GLY A 1 88 ? 6.356 -8.392 -4.598 1.00 95.19 88 GLY A N 1
ATOM 648 C CA . GLY A 1 88 ? 6.892 -9.750 -4.628 1.00 95.19 88 GLY A CA 1
ATOM 649 C C . GLY A 1 88 ? 8.421 -9.812 -4.686 1.00 95.19 88 GLY A C 1
ATOM 650 O O . GLY A 1 88 ? 9.011 -10.777 -4.218 1.00 95.19 88 GLY A O 1
ATOM 651 N N . GLY A 1 89 ? 9.077 -8.767 -5.191 1.00 95.06 89 GLY A N 1
ATOM 652 C CA . GLY A 1 89 ? 10.534 -8.694 -5.323 1.00 95.06 89 GLY A CA 1
ATOM 653 C C . GLY A 1 89 ? 11.249 -8.049 -4.134 1.00 95.06 89 GLY A C 1
ATOM 654 O O . GLY A 1 89 ? 12.468 -7.918 -4.169 1.00 95.06 89 GLY A O 1
ATOM 655 N N . VAL A 1 90 ? 10.524 -7.618 -3.095 1.00 94.19 90 VAL A N 1
ATOM 656 C CA . VAL A 1 90 ? 11.114 -6.949 -1.923 1.00 94.19 90 VAL A CA 1
ATOM 657 C C . VAL A 1 90 ? 10.908 -7.747 -0.640 1.00 94.19 90 VAL A C 1
ATOM 659 O O . VAL A 1 90 ? 10.011 -8.584 -0.515 1.00 94.19 90 VAL A O 1
ATOM 662 N N . GLU A 1 91 ? 11.743 -7.459 0.354 1.00 92.44 91 GLU A N 1
ATOM 663 C CA . GLU A 1 91 ? 11.619 -8.039 1.685 1.00 92.44 91 GLU A CA 1
ATOM 664 C C . GLU A 1 91 ? 10.337 -7.596 2.395 1.00 92.44 91 GLU A C 1
ATOM 666 O O . GLU A 1 91 ? 9.868 -6.457 2.276 1.00 92.44 91 GLU A O 1
ATOM 671 N N . SER A 1 92 ? 9.794 -8.486 3.227 1.00 88.38 92 SER A N 1
ATOM 672 C CA . SER A 1 92 ? 8.554 -8.216 3.966 1.00 88.38 92 SER A CA 1
ATOM 673 C C . SER A 1 92 ? 8.655 -6.990 4.889 1.00 88.38 92 SER A C 1
ATOM 675 O O . SER A 1 92 ? 7.658 -6.302 5.118 1.00 88.38 92 SER A O 1
ATOM 677 N N . SER A 1 93 ? 9.855 -6.684 5.394 1.00 90.38 93 SER A N 1
ATOM 678 C CA . SER A 1 93 ? 10.143 -5.502 6.214 1.00 90.38 93 SER A CA 1
ATOM 679 C C . SER A 1 93 ? 10.007 -4.195 5.428 1.00 90.38 93 SER A C 1
ATOM 681 O O . SER A 1 93 ? 9.485 -3.219 5.966 1.00 90.38 93 SER A O 1
ATOM 683 N N . VAL A 1 94 ? 10.402 -4.184 4.150 1.00 92.06 94 VAL A N 1
ATOM 684 C CA . VAL A 1 94 ? 10.218 -3.044 3.241 1.00 92.06 94 VAL A CA 1
ATOM 685 C C . VAL A 1 94 ? 8.738 -2.888 2.923 1.00 92.06 94 VAL A C 1
ATOM 687 O O . VAL A 1 94 ? 8.178 -1.820 3.158 1.00 92.06 94 VAL A O 1
ATOM 690 N N . LYS A 1 95 ? 8.066 -3.973 2.507 1.00 91.19 95 LYS A N 1
ATOM 691 C CA . LYS A 1 95 ? 6.623 -3.976 2.205 1.00 91.19 95 LYS A CA 1
ATOM 692 C C . LYS A 1 95 ? 5.781 -3.412 3.353 1.00 91.19 95 LYS A C 1
ATOM 694 O O . LYS A 1 95 ? 4.834 -2.661 3.119 1.00 91.19 95 LYS A O 1
ATOM 699 N N . LYS A 1 96 ? 6.115 -3.752 4.604 1.00 90.75 96 LYS A N 1
ATOM 700 C CA . LYS A 1 96 ? 5.385 -3.280 5.795 1.00 90.75 96 LYS A CA 1
ATOM 701 C C . LYS A 1 96 ? 5.318 -1.754 5.899 1.00 90.7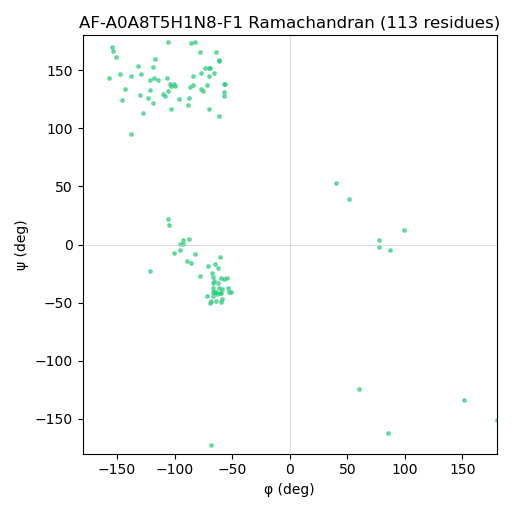5 96 LYS A C 1
ATOM 703 O O . LYS A 1 96 ? 4.309 -1.265 6.399 1.00 90.75 96 LYS A O 1
ATOM 708 N N . LYS A 1 97 ? 6.309 -1.016 5.386 1.00 93.69 97 LYS A N 1
ATOM 709 C CA . LYS A 1 97 ? 6.312 0.459 5.384 1.00 93.69 97 LYS A CA 1
ATOM 710 C C . LYS A 1 97 ? 5.204 1.053 4.503 1.00 93.69 97 LYS A C 1
ATOM 712 O O . LYS A 1 97 ? 4.645 2.090 4.830 1.00 93.69 97 LYS A O 1
ATOM 717 N N . PHE A 1 98 ? 4.830 0.358 3.431 1.00 94.88 98 PHE A N 1
ATOM 718 C CA . PHE A 1 98 ? 3.801 0.786 2.475 1.00 94.88 98 PHE A CA 1
ATOM 719 C C . PHE A 1 98 ? 2.409 0.204 2.785 1.00 94.88 98 PHE A C 1
ATOM 721 O O . PHE A 1 98 ? 1.431 0.511 2.113 1.00 94.88 98 PHE A O 1
ATOM 728 N N . SER A 1 99 ? 2.300 -0.673 3.785 1.00 87.50 99 SER A N 1
ATOM 729 C CA . SER A 1 99 ? 1.138 -1.540 4.002 1.00 87.50 99 SER A CA 1
ATOM 730 C C . SER A 1 99 ? -0.172 -0.776 4.255 1.00 87.50 99 SER A C 1
ATOM 732 O O . SER A 1 99 ? -0.406 -0.251 5.344 1.00 87.50 99 SER A O 1
ATOM 734 N N . HIS A 1 100 ? -1.088 -0.836 3.285 1.00 91.75 100 HIS A N 1
ATOM 735 C CA . HIS A 1 100 ? -2.482 -0.380 3.391 1.00 91.75 100 HIS A CA 1
ATOM 736 C C . HIS A 1 100 ? -3.219 -0.997 4.593 1.00 91.75 100 HIS A C 1
ATOM 738 O O . HIS A 1 100 ? -3.976 -0.313 5.271 1.00 91.75 100 HIS A O 1
ATOM 744 N N . ARG A 1 101 ? -2.965 -2.271 4.926 1.00 94.44 101 ARG A N 1
ATOM 745 C CA . ARG A 1 101 ? -3.569 -2.925 6.104 1.00 94.44 101 ARG A CA 1
ATOM 746 C C . ARG A 1 101 ? -3.103 -2.303 7.416 1.00 94.44 101 ARG A C 1
ATOM 748 O O . ARG A 1 101 ? -3.906 -2.121 8.322 1.00 94.44 101 ARG A O 1
ATOM 755 N N . SER A 1 102 ? -1.814 -1.979 7.510 1.00 93.19 102 SER A N 1
ATOM 756 C CA . SER A 1 102 ? -1.257 -1.335 8.703 1.00 93.19 102 SER A CA 1
ATOM 757 C C . SER A 1 102 ? -1.831 0.068 8.865 1.00 93.19 102 SER A C 1
ATOM 759 O O . SER A 1 102 ? -2.210 0.440 9.967 1.00 93.19 102 SER A O 1
ATOM 761 N N . ARG A 1 103 ? -1.970 0.810 7.757 1.00 95.69 103 ARG A N 1
ATOM 762 C CA . ARG A 1 103 ? -2.638 2.118 7.741 1.00 95.69 103 ARG A CA 1
ATOM 763 C C . ARG A 1 103 ? -4.089 2.017 8.215 1.00 95.69 103 ARG A C 1
ATOM 765 O O . ARG A 1 103 ? -4.463 2.767 9.100 1.00 95.69 103 ARG A O 1
ATOM 772 N N . ALA A 1 104 ? -4.853 1.040 7.719 1.00 97.75 104 ALA A N 1
ATOM 773 C CA . ALA A 1 104 ? -6.236 0.821 8.150 1.00 97.75 104 ALA A CA 1
ATOM 774 C C . ALA A 1 104 ? -6.348 0.507 9.649 1.00 97.75 104 ALA A C 1
ATOM 776 O O . ALA A 1 104 ? -7.226 1.027 10.326 1.00 97.75 104 ALA A O 1
ATOM 777 N N . LEU A 1 105 ? -5.447 -0.318 10.187 1.00 96.44 105 LEU A N 1
ATOM 778 C CA . LEU A 1 105 ? -5.419 -0.608 11.621 1.00 96.44 105 LEU A CA 1
ATOM 779 C C . LEU A 1 105 ? -5.033 0.620 12.449 1.00 96.44 105 LEU A C 1
ATOM 781 O O . LEU A 1 105 ? -5.683 0.891 13.449 1.00 96.44 105 LEU A O 1
ATOM 785 N N . ASN A 1 106 ? -4.016 1.375 12.031 1.00 94.62 106 ASN A N 1
ATOM 786 C CA . ASN A 1 106 ? -3.601 2.596 12.724 1.00 94.62 106 ASN A CA 1
ATOM 787 C C . ASN A 1 106 ? -4.708 3.657 12.714 1.00 94.62 106 ASN A C 1
ATOM 789 O O . ASN A 1 106 ? -4.967 4.272 13.743 1.00 94.62 106 ASN A O 1
ATOM 793 N N . ASP A 1 107 ? -5.387 3.835 11.578 1.00 96.50 107 ASP A N 1
ATOM 794 C CA . ASP A 1 107 ? -6.537 4.732 11.452 1.00 96.50 107 ASP A CA 1
ATOM 795 C C . ASP A 1 107 ? -7.670 4.328 12.405 1.00 96.50 107 ASP A C 1
ATOM 797 O O . ASP A 1 107 ? -8.241 5.177 13.082 1.00 96.50 107 ASP A O 1
ATOM 801 N N . LEU A 1 108 ? -7.944 3.025 12.539 1.00 97.25 108 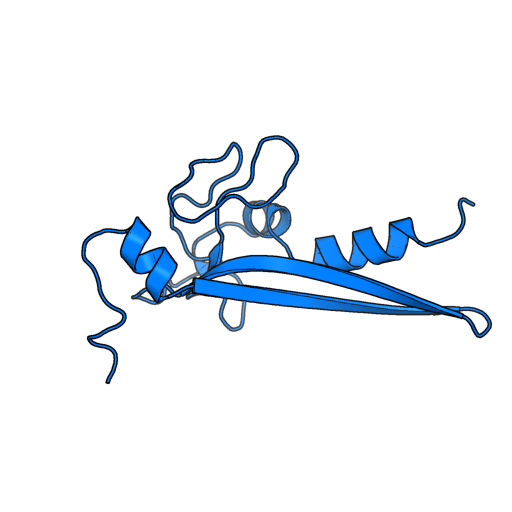LEU A N 1
ATOM 802 C CA . LEU A 1 108 ? -8.894 2.516 13.531 1.00 97.25 108 LEU A CA 1
ATOM 803 C C . LEU A 1 108 ? -8.420 2.790 14.964 1.00 97.25 108 LEU A C 1
ATOM 805 O O . LEU A 1 108 ? -9.193 3.291 15.776 1.00 97.25 108 LEU A O 1
ATOM 809 N N . PHE A 1 109 ? -7.163 2.473 15.287 1.00 95.25 109 PHE A N 1
ATOM 810 C CA . PHE A 1 109 ? -6.616 2.644 16.636 1.00 95.25 109 PHE A CA 1
ATOM 811 C C . PHE A 1 109 ? -6.629 4.104 17.090 1.00 95.25 109 PHE A C 1
ATOM 813 O O . PHE A 1 109 ? -6.951 4.369 18.244 1.00 95.25 109 PHE A O 1
ATOM 820 N N . ASN A 1 110 ? -6.369 5.048 16.185 1.00 95.12 110 ASN A N 1
ATOM 821 C CA . ASN A 1 110 ? -6.427 6.483 16.473 1.00 95.12 110 ASN A CA 1
ATOM 822 C C . ASN A 1 110 ? -7.843 6.983 16.815 1.00 95.12 110 ASN A C 1
ATOM 824 O O . ASN A 1 110 ? -7.988 8.078 17.354 1.00 95.12 110 ASN A O 1
ATOM 828 N N . GLN A 1 111 ? -8.886 6.208 16.502 1.00 94.69 111 GLN A N 1
ATOM 829 C CA . GLN A 1 111 ? -10.273 6.516 16.867 1.00 94.69 111 GLN A CA 1
ATOM 830 C C . GLN A 1 111 ? -10.664 5.952 18.237 1.00 94.69 111 GLN A C 1
ATOM 832 O O . GLN A 1 111 ? -11.726 6.310 18.761 1.00 94.69 111 GLN A O 1
ATOM 837 N N . LEU A 1 112 ? -9.863 5.039 18.798 1.00 92.25 112 LEU A N 1
ATOM 838 C CA . LEU A 1 112 ? -10.158 4.457 20.098 1.00 92.25 112 LEU A CA 1
ATOM 839 C C . LEU A 1 112 ? -9.959 5.502 21.200 1.00 92.25 112 LEU A C 1
ATOM 841 O O . LEU A 1 112 ? -9.062 6.341 21.101 1.00 92.25 112 LEU A O 1
ATOM 845 N N . PRO A 1 113 ? -10.786 5.469 22.258 1.00 85.88 113 PRO A N 1
ATOM 846 C CA . PRO A 1 113 ? -10.556 6.304 23.426 1.00 85.88 113 PRO A CA 1
ATOM 847 C C . PRO A 1 113 ? -9.158 6.038 23.992 1.00 85.88 113 PRO A C 1
ATOM 849 O O . PRO A 1 113 ? -8.742 4.882 24.094 1.00 85.88 113 PRO A O 1
ATOM 852 N N . SER A 1 114 ? -8.445 7.096 24.382 1.00 77.88 114 SER A N 1
ATOM 853 C CA . SER A 1 114 ? -7.236 6.941 25.191 1.00 77.88 114 SER A CA 1
ATOM 854 C C . SER A 1 114 ? -7.589 6.182 26.473 1.00 77.88 114 SER A C 1
ATOM 856 O O . SER A 1 114 ? -8.579 6.523 27.125 1.00 77.88 114 SER A O 1
ATOM 858 N N . ALA A 1 115 ? -6.801 5.154 26.790 1.00 58.72 115 ALA A N 1
ATOM 859 C CA . ALA A 1 115 ? -6.918 4.39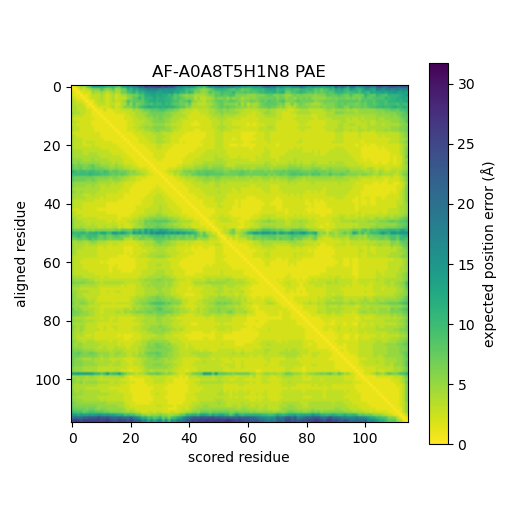4 28.034 1.00 58.72 115 ALA A CA 1
ATOM 860 C C . ALA A 1 115 ? -6.550 5.238 29.263 1.00 58.72 115 ALA A C 1
ATOM 862 O O . ALA A 1 115 ? -5.676 6.129 29.128 1.00 58.72 115 ALA A O 1
#

Sequence (115 aa):
LLSHLTSEDSVRLATLRSAEFRAVAVLWDDGKTFVGNGSCPGYISQSVVEGNGFGYDPLFVPYDLDSVGDSLAAGEYGATSTHGSPFGGVESSVKKKFSHRSRALNDLFNQLPSA

Solvent-accessible surface area (backbone atoms only — not comparable to full-atom values): 6474 Å² total; per-residue (Å²): 134,66,73,87,53,62,57,90,53,63,44,60,24,34,57,64,28,51,43,63,50,74,30,76,35,78,48,78,54,97,94,42,77,45,75,6,61,14,66,30,55,26,18,54,55,97,60,76,41,78,74,44,82,63,90,62,23,26,30,35,20,65,39,15,16,39,90,89,59,51,75,47,55,75,77,50,87,40,77,42,68,64,85,80,41,23,45,2,62,44,56,70,77,62,50,57,72,58,33,17,59,57,40,2,47,50,47,31,56,73,69,50,79,85,129

Nearest PDB structures (foldseek):
  2dvn-assembly1_A  TM=8.082E-01  e=6.637E-05  Pyrococcus horikoshii
  2e5x-assembly1_A-2  TM=8.491E-01  e=1.478E-04  Pyrococcus horikoshii OT3
  4bnq-assembly1_B  TM=8.028E-01  e=4.478E-04  Staphylococcus aureus
  5vzj-assembly1_K  TM=2.507E-01  e=4.070E+00  Saccharomyces cerevisiae S288C